Protein AF-A0A165CPN7-F1 (afdb_monomer)

pLDDT: mean 87.67, std 7.0, range [47.28, 93.75]

Foldseek 3Di:
DVVVCVVPVQDDLVNVQVVCCVPVVDHDDSVRSVVVCVVVVHDHDDDDDDD

Mean predicted aligned error: 4.19 Å

Radius of gyration: 11.25 Å; Cα contacts (8 Å, |Δi|>4): 29; chains: 1; bounding box: 20×32×26 Å

Sequence (51 aa):
LEACIERTPDILVEELRDELGRCCGTWTSHSTIIRTLQRLGWTRKKVRTAC

Nearest PDB structures (foldseek):
  1dvp-assembly1_A-2  TM=4.610E-01  e=5.911E+00  Drosophila melanogaster

Organism: NCBI:txid1314781

Secondary structure (DSSP, 8-state):
-HHHHHH-TT--HHHHHHHHHHHHS----HHHHHHHHHHTT----------

Solvent-accessible surface area (backbone atoms only — not comparable to full-atom values): 3348 Å² total; per-residue (Å²): 110,68,71,59,38,74,74,39,78,84,61,50,74,67,56,51,37,53,50,42,26,69,76,67,74,44,86,61,55,70,69,56,54,53,52,52,38,48,74,73,72,49,83,83,86,84,86,75,84,83,129

Structure (mmCIF, N/CA/C/O backbone):
data_AF-A0A165CPN7-F1
#
_entry.id   AF-A0A165CPN7-F1
#
loop_
_atom_site.group_PDB
_atom_site.id
_atom_site.type_symbol
_atom_site.label_atom_id
_atom_site.label_alt_id
_atom_site.label_comp_id
_atom_site.label_asym_id
_atom_site.label_entity_id
_atom_site.label_seq_id
_atom_site.pdbx_PDB_ins_code
_atom_site.Cartn_x
_atom_site.Cartn_y
_atom_site.Cartn_z
_atom_site.occupancy
_atom_site.B_iso_or_equiv
_atom_site.auth_seq_id
_atom_site.auth_comp_id
_atom_site.auth_asym_id
_atom_site.auth_atom_id
_atom_site.pdbx_PDB_m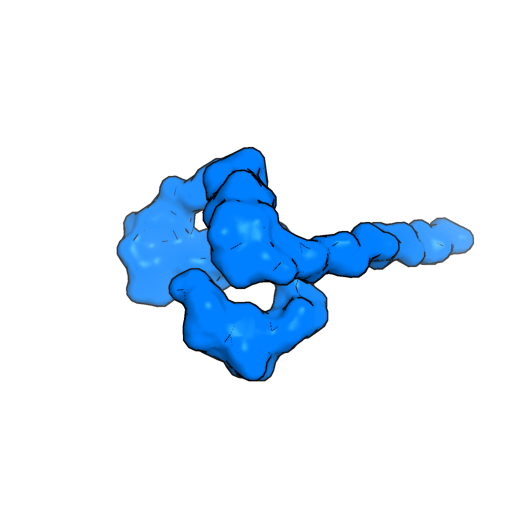odel_num
ATOM 1 N N . LEU A 1 1 ? -4.309 4.407 -6.879 1.00 80.81 1 LEU A N 1
ATOM 2 C CA . LEU A 1 1 ? -3.974 3.926 -5.519 1.00 80.81 1 LEU A CA 1
ATOM 3 C C . LEU A 1 1 ? -5.233 3.504 -4.777 1.00 80.81 1 LEU A C 1
ATOM 5 O O . LEU A 1 1 ? -5.387 2.311 -4.585 1.00 80.81 1 LEU A O 1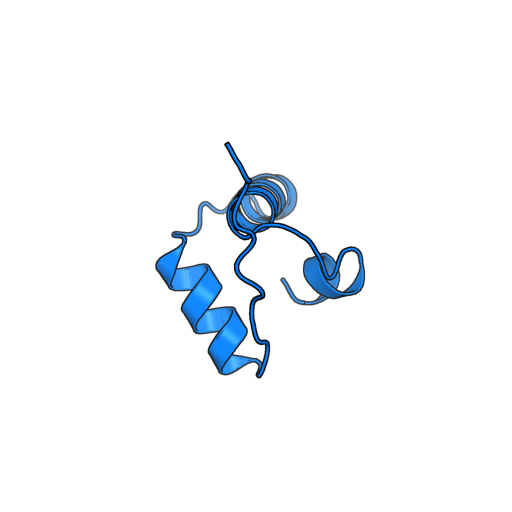
ATOM 9 N N . GLU A 1 2 ? -6.130 4.430 -4.424 1.00 85.75 2 GLU A N 1
ATOM 10 C CA . GLU A 1 2 ? -7.369 4.126 -3.676 1.00 85.75 2 GLU A CA 1
ATOM 11 C C . GLU A 1 2 ? -8.192 3.024 -4.349 1.00 85.75 2 GLU A C 1
ATOM 13 O O . GLU A 1 2 ? -8.432 1.994 -3.734 1.00 85.75 2 GLU A O 1
ATOM 18 N N . ALA A 1 3 ? -8.444 3.142 -5.657 1.00 86.31 3 ALA A N 1
ATOM 19 C CA . ALA A 1 3 ? -9.148 2.114 -6.428 1.00 86.31 3 ALA A CA 1
ATOM 20 C C . ALA A 1 3 ? -8.502 0.710 -6.370 1.00 86.31 3 ALA A C 1
ATOM 22 O O . ALA A 1 3 ? -9.206 -0.294 -6.442 1.00 86.31 3 ALA A O 1
ATOM 23 N N . CYS A 1 4 ? -7.172 0.603 -6.241 1.00 85.62 4 CYS A N 1
ATOM 24 C CA . CYS A 1 4 ? -6.496 -0.696 -6.112 1.00 85.62 4 CYS A CA 1
ATOM 25 C C . CYS A 1 4 ? -6.787 -1.337 -4.748 1.00 85.62 4 CYS A C 1
ATOM 27 O O . CYS A 1 4 ? -6.950 -2.549 -4.661 1.00 85.62 4 CYS A O 1
ATOM 29 N N . ILE A 1 5 ? -6.870 -0.515 -3.702 1.00 87.19 5 ILE A N 1
ATOM 30 C CA . ILE A 1 5 ? -7.101 -0.954 -2.324 1.00 87.19 5 ILE A CA 1
ATOM 31 C C . ILE A 1 5 ? -8.587 -1.244 -2.104 1.00 87.19 5 ILE A C 1
ATOM 33 O O . ILE A 1 5 ? -8.926 -2.241 -1.486 1.0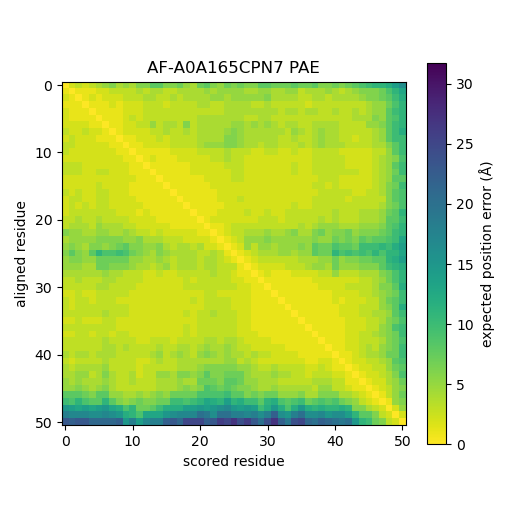0 87.19 5 ILE A O 1
ATOM 37 N N . GLU A 1 6 ? -9.485 -0.430 -2.659 1.00 88.62 6 GLU A N 1
ATOM 38 C CA . GLU A 1 6 ? -10.932 -0.682 -2.609 1.00 88.62 6 GLU A CA 1
ATOM 39 C C . GLU A 1 6 ? -11.309 -1.989 -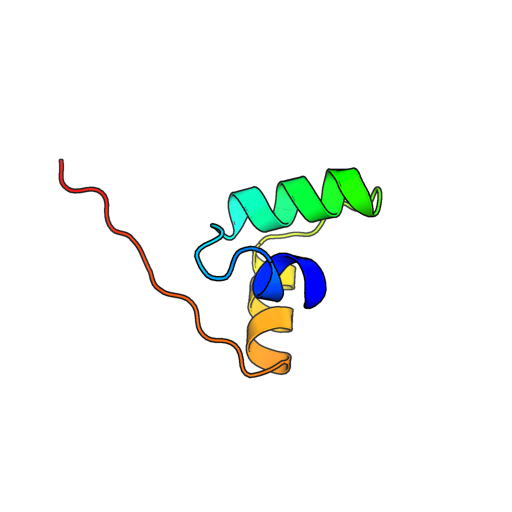3.314 1.00 88.62 6 GLU A C 1
ATOM 41 O O . GLU A 1 6 ? -12.177 -2.721 -2.845 1.00 88.62 6 GLU A O 1
ATOM 46 N N . ARG A 1 7 ? -10.628 -2.312 -4.421 1.00 89.50 7 ARG A N 1
ATOM 47 C CA . ARG A 1 7 ? -10.799 -3.591 -5.121 1.00 89.50 7 ARG A CA 1
ATOM 48 C C . ARG A 1 7 ? -10.255 -4.779 -4.329 1.00 89.50 7 ARG A C 1
ATOM 50 O O . ARG A 1 7 ? -10.865 -5.844 -4.362 1.00 89.50 7 ARG A O 1
ATOM 57 N N . THR A 1 8 ? -9.113 -4.604 -3.663 1.00 89.00 8 THR A N 1
ATOM 58 C CA . THR A 1 8 ? -8.420 -5.672 -2.933 1.00 89.00 8 THR A CA 1
ATOM 59 C C . THR A 1 8 ? -7.850 -5.125 -1.617 1.00 89.00 8 THR A C 1
ATOM 61 O O . THR A 1 8 ? -6.678 -4.750 -1.563 1.00 89.00 8 THR A O 1
ATOM 64 N N . PRO A 1 9 ? -8.646 -5.067 -0.535 1.00 87.88 9 PRO A N 1
ATOM 65 C CA . PRO A 1 9 ? -8.241 -4.402 0.709 1.00 87.88 9 PRO A CA 1
ATOM 66 C C . PRO A 1 9 ? -7.104 -5.118 1.451 1.00 87.88 9 PRO A C 1
ATOM 68 O O . PRO A 1 9 ? -6.342 -4.476 2.171 1.00 87.88 9 PRO A O 1
ATOM 71 N N . ASP A 1 10 ? -6.951 -6.427 1.239 1.00 88.75 10 ASP A N 1
ATOM 72 C CA . ASP A 1 10 ? -5.898 -7.250 1.847 1.00 88.75 10 ASP A CA 1
ATOM 73 C C . ASP A 1 10 ? -4.624 -7.349 0.987 1.00 88.75 10 ASP A C 1
ATOM 75 O O . ASP A 1 10 ? -3.753 -8.175 1.264 1.00 88.75 10 ASP A O 1
ATOM 79 N N . ILE A 1 11 ? -4.500 -6.522 -0.059 1.00 91.00 11 ILE A N 1
ATOM 80 C CA . ILE A 1 11 ? -3.328 -6.511 -0.941 1.00 91.00 11 ILE A CA 1
ATOM 81 C C . ILE A 1 11 ? -2.042 -6.225 -0.155 1.00 91.00 11 ILE A C 1
ATOM 83 O O . ILE A 1 11 ? -1.972 -5.306 0.672 1.00 91.00 11 ILE A O 1
ATOM 87 N N . LEU A 1 12 ? -0.984 -6.992 -0.425 1.00 91.75 12 LEU A N 1
ATOM 88 C CA . LEU A 1 12 ? 0.317 -6.731 0.178 1.00 91.75 12 LEU A CA 1
ATOM 89 C C . LEU A 1 12 ? 0.923 -5.451 -0.409 1.00 91.75 12 LEU A C 1
ATOM 91 O O . LEU A 1 12 ? 0.708 -5.097 -1.564 1.00 91.75 12 LEU A O 1
ATOM 95 N N . VAL A 1 13 ? 1.748 -4.752 0.375 1.00 90.50 13 VAL A N 1
ATOM 96 C CA . VAL A 1 13 ? 2.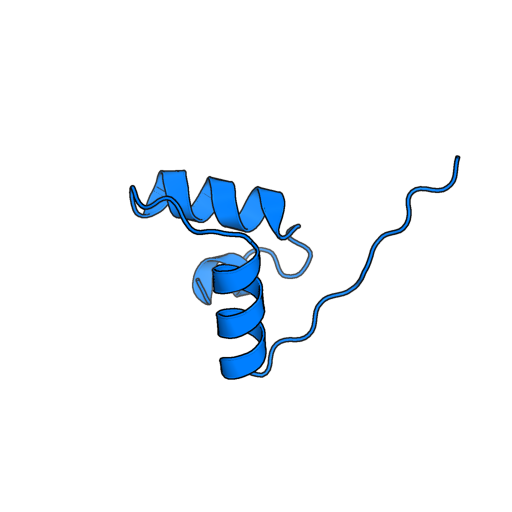408 -3.509 -0.081 1.00 90.50 13 VAL A CA 1
ATOM 97 C C . VAL A 1 13 ? 3.283 -3.748 -1.318 1.00 90.50 13 VAL A C 1
ATOM 99 O O . VAL A 1 13 ? 3.396 -2.870 -2.172 1.00 90.50 13 VAL A O 1
ATOM 102 N N . GLU A 1 14 ? 3.892 -4.928 -1.412 1.00 90.38 14 GLU A N 1
ATOM 103 C CA . GLU A 1 14 ? 4.711 -5.357 -2.550 1.00 90.38 14 GLU A CA 1
ATOM 104 C C . GLU A 1 14 ? 3.857 -5.561 -3.804 1.00 90.38 14 GLU A C 1
ATOM 106 O O . GLU A 1 14 ? 4.164 -5.005 -4.854 1.00 90.38 14 GLU A O 1
ATOM 111 N N . GLU A 1 15 ? 2.732 -6.260 -3.672 1.00 91.50 15 GLU A N 1
ATOM 112 C CA . GLU A 1 15 ? 1.780 -6.473 -4.765 1.00 91.50 15 GLU A CA 1
ATOM 113 C C . GLU A 1 15 ? 1.154 -5.154 -5.224 1.00 91.50 15 GLU A C 1
ATOM 115 O O . GLU A 1 15 ? 1.046 -4.893 -6.418 1.00 91.50 15 GLU A O 1
ATOM 120 N N . LEU A 1 16 ? 0.812 -4.271 -4.281 1.00 90.62 16 LEU A N 1
ATOM 121 C CA . LEU A 1 16 ? 0.291 -2.941 -4.575 1.00 90.62 16 LEU A CA 1
ATOM 122 C C . LEU A 1 16 ? 1.306 -2.100 -5.354 1.00 90.62 16 LEU A C 1
ATOM 124 O O . LEU A 1 16 ? 0.932 -1.381 -6.278 1.00 90.62 16 LEU A O 1
ATOM 128 N N . ARG A 1 17 ? 2.593 -2.183 -5.004 1.00 91.62 17 ARG A N 1
ATOM 129 C CA . ARG A 1 17 ? 3.661 -1.513 -5.753 1.00 91.62 17 ARG A CA 1
ATOM 130 C C . ARG A 1 17 ? 3.727 -2.027 -7.184 1.00 91.62 17 ARG A C 1
ATOM 132 O O . ARG A 1 17 ? 3.819 -1.224 -8.111 1.00 91.62 17 ARG A O 1
ATOM 139 N N . ASP A 1 18 ? 3.719 -3.341 -7.346 1.00 91.25 18 ASP A N 1
ATOM 140 C CA . ASP A 1 18 ? 3.869 -3.969 -8.650 1.00 91.25 18 ASP A CA 1
ATOM 141 C C . ASP A 1 18 ? 2.647 -3.671 -9.536 1.00 91.25 18 ASP A C 1
ATOM 143 O O . ASP A 1 18 ? 2.804 -3.354 -10.714 1.00 91.25 18 ASP A O 1
ATOM 147 N N . GLU A 1 19 ? 1.445 -3.645 -8.955 1.00 90.00 19 GLU A N 1
ATOM 148 C CA . GLU A 1 19 ? 0.210 -3.241 -9.630 1.00 90.00 19 GLU A CA 1
ATOM 149 C C . GLU A 1 19 ? 0.244 -1.768 -10.064 1.00 90.00 19 GLU A C 1
ATOM 151 O O . GLU A 1 19 ? -0.092 -1.448 -11.203 1.00 90.00 19 GLU A O 1
ATOM 156 N N . LEU A 1 20 ? 0.714 -0.860 -9.201 1.00 88.50 20 LEU A N 1
ATOM 157 C CA . LEU A 1 20 ? 0.907 0.5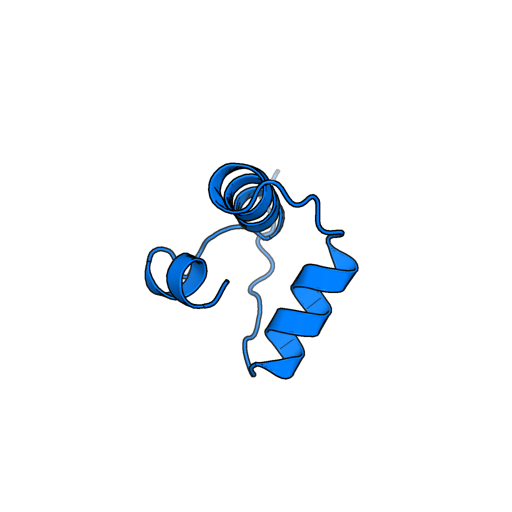51 -9.563 1.00 88.50 20 LEU A CA 1
ATOM 158 C C . LEU A 1 20 ? 1.947 0.715 -10.678 1.00 88.50 20 LEU A C 1
ATOM 160 O O . LEU A 1 20 ? 1.760 1.532 -11.580 1.00 88.50 20 LEU A O 1
ATOM 164 N N . GLY A 1 21 ? 3.017 -0.080 -10.649 1.00 90.88 21 GLY A N 1
ATOM 165 C CA . GLY A 1 21 ? 4.014 -0.123 -11.714 1.00 90.88 21 GLY A CA 1
ATOM 166 C C . GLY A 1 21 ? 3.415 -0.576 -13.047 1.00 90.88 21 GLY A C 1
ATOM 167 O O . GLY A 1 21 ? 3.676 0.051 -14.071 1.00 90.88 21 GLY A O 1
ATOM 168 N N . ARG A 1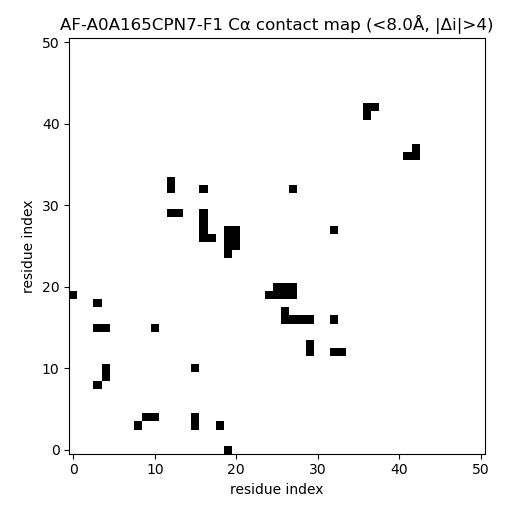 22 ? 2.568 -1.613 -13.036 1.00 89.00 22 ARG A N 1
ATOM 169 C CA . ARG A 1 22 ? 1.893 -2.142 -14.234 1.00 89.00 22 ARG A CA 1
ATOM 170 C C . ARG A 1 22 ? 0.836 -1.189 -14.787 1.00 89.00 22 ARG A C 1
ATOM 172 O O . ARG A 1 22 ? 0.827 -0.931 -15.984 1.00 89.00 22 ARG A O 1
ATOM 179 N N . CYS A 1 23 ? -0.036 -0.659 -13.932 1.00 86.44 23 CYS A N 1
ATOM 180 C CA . CYS A 1 23 ? -1.156 0.187 -14.346 1.00 86.44 23 CYS A CA 1
ATOM 181 C C . CYS A 1 23 ? -0.737 1.622 -14.689 1.00 86.44 23 CYS A C 1
ATOM 183 O O . CYS A 1 23 ? -1.291 2.222 -15.606 1.00 86.44 23 CYS A O 1
ATOM 185 N N . CYS A 1 24 ? 0.210 2.197 -13.943 1.00 85.06 24 CYS A N 1
ATOM 186 C CA . CYS A 1 24 ? 0.579 3.611 -14.062 1.00 85.06 24 CYS A CA 1
ATOM 187 C C . CYS A 1 24 ? 1.984 3.825 -14.644 1.00 85.06 24 CYS A C 1
ATOM 189 O O . CYS A 1 24 ? 2.440 4.966 -14.715 1.00 85.06 24 CYS A O 1
ATOM 191 N N . GLY A 1 25 ? 2.709 2.755 -14.997 1.00 87.38 25 GLY A N 1
ATOM 192 C CA . GLY A 1 25 ? 4.067 2.834 -15.550 1.00 87.38 25 GLY A CA 1
ATOM 193 C C . GLY A 1 25 ? 5.097 3.458 -14.603 1.00 87.38 25 GLY A C 1
ATOM 194 O O . GLY A 1 25 ? 6.170 3.861 -15.041 1.00 87.38 25 GLY A O 1
ATOM 195 N N . THR A 1 26 ? 4.771 3.589 -13.313 1.00 83.69 26 THR A N 1
ATOM 196 C CA . THR A 1 26 ? 5.571 4.354 -12.351 1.00 83.69 26 THR A CA 1
ATOM 197 C C . THR A 1 26 ? 6.061 3.454 -11.232 1.00 83.69 26 THR A C 1
ATOM 199 O O . THR A 1 26 ? 5.273 2.896 -10.467 1.00 83.69 26 THR A O 1
ATOM 202 N N . TRP A 1 27 ? 7.380 3.352 -11.087 1.00 85.88 27 TRP A N 1
ATOM 203 C CA . TRP A 1 27 ? 7.969 2.673 -9.942 1.00 85.88 27 TRP A CA 1
ATOM 204 C C . TRP A 1 27 ? 7.888 3.558 -8.695 1.00 85.88 27 TRP A C 1
ATOM 206 O O . TRP A 1 27 ? 8.304 4.715 -8.705 1.00 85.88 27 TRP A O 1
ATOM 216 N N . THR A 1 28 ? 7.361 3.001 -7.606 1.00 86.81 28 THR A N 1
ATOM 217 C CA . THR A 1 28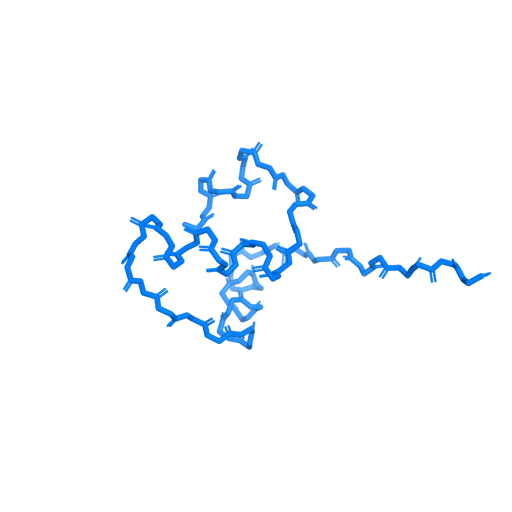 ? 7.181 3.713 -6.336 1.00 86.81 28 THR A CA 1
ATOM 218 C C . THR A 1 28 ? 7.861 2.943 -5.208 1.00 86.81 28 THR A C 1
ATOM 220 O O . THR A 1 28 ? 7.679 1.737 -5.067 1.00 86.81 28 THR A O 1
ATOM 223 N N . SER A 1 29 ? 8.633 3.629 -4.363 1.00 90.75 29 SER A N 1
ATOM 224 C CA . SER A 1 29 ? 9.266 2.979 -3.209 1.00 90.75 29 SER A CA 1
ATOM 225 C C . SER A 1 29 ? 8.228 2.517 -2.171 1.00 90.75 29 SER A C 1
ATOM 227 O O . SER A 1 29 ? 7.184 3.152 -2.001 1.00 90.75 29 SER A O 1
ATOM 229 N N . HIS A 1 30 ? 8.540 1.468 -1.397 1.00 90.75 30 HIS A N 1
ATOM 230 C CA . HIS A 1 30 ? 7.686 1.029 -0.279 1.00 90.75 30 HIS A CA 1
ATOM 231 C C . HIS A 1 30 ? 7.405 2.160 0.715 1.00 90.75 30 HIS A C 1
ATOM 233 O O . HIS A 1 30 ? 6.274 2.330 1.164 1.00 90.75 30 HIS A O 1
ATOM 239 N N . SER A 1 31 ? 8.42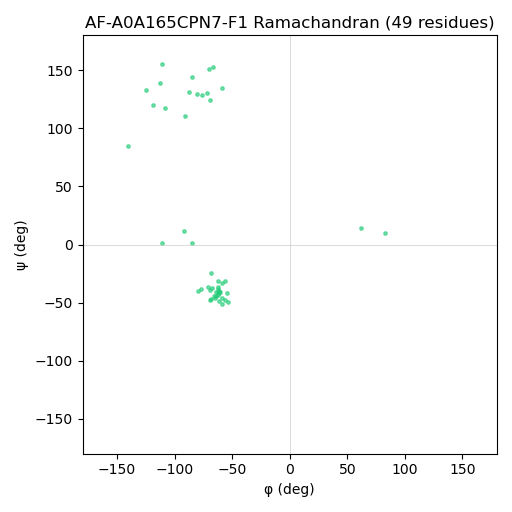1 2.964 1.029 1.00 92.50 31 SER A N 1
ATOM 240 C CA . SER A 1 31 ? 8.292 4.107 1.933 1.00 92.50 31 SER A CA 1
ATOM 241 C C . SER A 1 31 ? 7.294 5.138 1.411 1.00 92.50 31 SER A C 1
ATOM 243 O O . SER A 1 31 ? 6.499 5.665 2.187 1.00 92.50 31 SER A O 1
ATOM 245 N N . THR A 1 32 ? 7.301 5.408 0.102 1.00 92.31 32 THR A N 1
ATOM 246 C CA . THR A 1 32 ? 6.344 6.322 -0.532 1.00 92.31 32 THR A CA 1
ATOM 247 C C . THR A 1 32 ? 4.925 5.771 -0.440 1.00 92.31 32 THR A C 1
ATOM 249 O O . THR A 1 32 ? 4.033 6.501 -0.023 1.00 92.31 32 THR A O 1
ATOM 252 N N . ILE A 1 33 ? 4.716 4.486 -0.748 1.00 90.56 33 ILE A N 1
ATOM 253 C CA . ILE A 1 33 ? 3.392 3.852 -0.640 1.00 90.56 33 ILE A CA 1
ATOM 254 C C . ILE A 1 33 ? 2.877 3.957 0.796 1.00 90.56 33 ILE A C 1
ATOM 256 O O . ILE A 1 33 ? 1.788 4.475 1.012 1.00 90.56 33 ILE A O 1
ATOM 260 N N . ILE A 1 34 ? 3.680 3.556 1.785 1.00 91.50 34 ILE A N 1
ATOM 261 C CA . ILE A 1 34 ? 3.284 3.579 3.200 1.00 91.50 34 ILE A CA 1
ATOM 262 C C . ILE A 1 34 ? 2.910 4.994 3.656 1.00 91.50 34 ILE A C 1
ATOM 264 O O . ILE A 1 34 ? 1.870 5.170 4.288 1.00 91.50 34 ILE A O 1
ATOM 268 N N . ARG A 1 35 ? 3.719 6.008 3.321 1.00 92.56 35 ARG A N 1
ATOM 269 C CA . ARG A 1 35 ? 3.417 7.406 3.674 1.00 92.56 35 ARG A CA 1
ATOM 270 C C . ARG A 1 35 ? 2.120 7.883 3.031 1.00 92.56 35 ARG A C 1
ATOM 272 O O . ARG A 1 35 ? 1.335 8.561 3.688 1.00 92.56 35 ARG A O 1
ATOM 279 N N . THR A 1 36 ? 1.880 7.526 1.771 1.00 91.69 36 THR A N 1
ATOM 280 C CA . THR A 1 36 ? 0.641 7.891 1.077 1.00 91.69 36 THR A CA 1
ATOM 281 C C . THR A 1 36 ? -0.570 7.215 1.715 1.00 91.69 36 THR A C 1
ATOM 283 O O . THR A 1 36 ? -1.553 7.897 1.982 1.00 91.69 36 THR A O 1
ATOM 286 N N . LEU A 1 37 ? -0.486 5.920 2.042 1.00 91.06 37 LEU A N 1
ATOM 287 C CA . LEU A 1 37 ? -1.551 5.198 2.749 1.00 91.06 37 LEU A CA 1
ATOM 288 C C . LEU A 1 37 ? -1.898 5.871 4.083 1.00 91.06 37 LEU A C 1
ATOM 290 O O . LEU A 1 37 ? -3.062 6.153 4.347 1.00 91.06 37 LEU A O 1
ATOM 294 N N . GLN A 1 38 ? -0.881 6.202 4.884 1.00 91.50 38 GLN A N 1
ATOM 295 C CA . GLN A 1 38 ? -1.065 6.901 6.158 1.00 91.50 38 GLN A CA 1
ATOM 296 C C . GLN A 1 38 ? -1.702 8.282 5.972 1.00 91.50 38 GLN A C 1
ATOM 298 O O . GLN A 1 38 ? -2.599 8.645 6.728 1.00 91.50 38 GLN A O 1
ATOM 303 N N . ARG A 1 39 ? -1.277 9.044 4.954 1.00 93.75 39 ARG A N 1
ATOM 304 C CA . ARG A 1 39 ? -1.851 10.363 4.641 1.00 93.75 39 ARG A CA 1
ATOM 305 C C . ARG A 1 39 ? -3.329 10.278 4.264 1.00 93.75 39 ARG A C 1
ATOM 307 O O . ARG A 1 39 ? -4.073 11.211 4.537 1.00 93.75 39 ARG A O 1
ATOM 314 N N . LEU A 1 40 ? -3.736 9.174 3.646 1.00 90.50 40 LEU A N 1
ATOM 315 C CA . LEU A 1 40 ? -5.121 8.893 3.276 1.00 90.50 40 LEU A CA 1
ATOM 316 C C . LEU A 1 40 ? -5.936 8.265 4.427 1.00 90.50 40 LEU A C 1
ATOM 318 O O . LEU A 1 40 ? -7.100 7.940 4.233 1.00 90.50 40 LEU A O 1
ATOM 322 N N . GLY A 1 41 ? -5.348 8.072 5.615 1.00 92.75 41 GLY A N 1
ATOM 323 C CA . GLY A 1 41 ? -6.030 7.496 6.781 1.00 92.75 41 GLY A CA 1
ATOM 324 C C . GLY A 1 41 ? -6.091 5.965 6.808 1.00 92.75 41 GLY A C 1
ATOM 325 O O . GLY A 1 41 ? -6.769 5.393 7.660 1.00 92.75 41 GLY A O 1
ATOM 326 N N . TRP A 1 42 ? -5.372 5.283 5.915 1.00 89.75 42 TRP A N 1
ATOM 327 C CA . TRP A 1 42 ? -5.365 3.823 5.843 1.00 89.75 42 TRP A CA 1
ATOM 328 C C . TRP A 1 42 ? -4.345 3.234 6.814 1.00 89.75 42 TRP A C 1
ATOM 330 O O . TRP A 1 42 ? -3.246 3.762 7.015 1.00 89.75 42 TRP A O 1
ATOM 340 N N . THR A 1 43 ? -4.691 2.085 7.388 1.00 87.94 43 THR A N 1
ATOM 341 C CA . THR A 1 43 ? -3.790 1.300 8.237 1.00 87.94 43 THR A CA 1
ATOM 342 C C . THR A 1 43 ? -3.412 0.006 7.529 1.00 87.94 43 THR A C 1
ATOM 344 O O . THR A 1 43 ? -4.123 -0.461 6.644 1.00 87.94 43 THR A O 1
ATOM 347 N N . ARG A 1 44 ? -2.263 -0.573 7.892 1.00 87.69 44 ARG A N 1
ATOM 348 C CA . ARG A 1 44 ? -1.806 -1.852 7.334 1.00 87.69 44 ARG A CA 1
ATOM 349 C C . ARG A 1 44 ? -1.812 -2.935 8.400 1.00 87.69 44 ARG A C 1
ATOM 351 O O . ARG A 1 44 ? -1.336 -2.712 9.516 1.00 87.69 44 ARG A O 1
ATOM 358 N N . LYS A 1 45 ? -2.242 -4.135 8.025 1.00 88.56 45 LYS A N 1
ATOM 359 C CA . LYS A 1 45 ? -2.054 -5.341 8.831 1.00 88.56 45 LYS A CA 1
ATOM 360 C C . LYS A 1 45 ? -0.703 -5.967 8.493 1.00 88.56 45 LYS A C 1
ATOM 362 O O . LYS A 1 45 ? -0.368 -6.142 7.326 1.00 88.56 45 LYS A O 1
ATOM 367 N N . LYS A 1 46 ? 0.096 -6.306 9.508 1.00 87.25 46 LYS A N 1
ATOM 368 C CA . LYS A 1 46 ? 1.352 -7.042 9.306 1.00 87.25 46 LYS A CA 1
ATOM 369 C C . LYS A 1 46 ? 1.068 -8.538 9.395 1.00 87.25 46 LYS A C 1
ATOM 371 O O . LYS A 1 46 ? 0.770 -9.038 10.477 1.00 87.25 46 LYS A O 1
ATOM 376 N N . VAL A 1 47 ? 1.172 -9.238 8.272 1.00 85.69 47 VAL A N 1
ATOM 377 C CA . VAL A 1 47 ? 1.082 -10.701 8.235 1.00 85.69 47 VAL A CA 1
ATOM 378 C C . VAL A 1 47 ? 2.441 -11.275 8.637 1.00 85.69 47 VAL A C 1
ATOM 380 O O . VAL A 1 47 ? 3.479 -10.843 8.137 1.00 85.69 47 VAL A O 1
ATOM 383 N N . ARG A 1 48 ? 2.446 -12.206 9.592 1.00 85.69 48 ARG A N 1
ATOM 384 C CA . ARG A 1 48 ? 3.617 -13.021 9.926 1.00 85.69 48 ARG A CA 1
ATOM 385 C C . ARG A 1 48 ? 3.327 -14.424 9.425 1.00 85.69 48 ARG A C 1
ATOM 387 O O . ARG A 1 48 ? 2.372 -15.034 9.896 1.00 85.69 48 ARG A O 1
ATOM 394 N N . THR A 1 49 ? 4.122 -14.924 8.493 1.00 78.50 49 THR A N 1
ATOM 395 C CA . THR A 1 49 ? 4.074 -16.339 8.125 1.00 78.50 49 THR A CA 1
ATOM 396 C C . THR A 1 49 ? 4.628 -17.136 9.306 1.00 78.50 49 THR A C 1
ATOM 398 O O . THR A 1 49 ? 5.710 -16.817 9.802 1.00 78.50 49 THR A O 1
ATOM 401 N N . ALA A 1 50 ? 3.859 -18.094 9.822 1.00 69.19 50 ALA A N 1
ATOM 402 C CA . ALA A 1 50 ? 4.375 -19.051 10.795 1.00 69.19 50 ALA A CA 1
ATOM 403 C C . ALA A 1 50 ? 5.321 -20.012 10.058 1.00 69.19 50 ALA A C 1
ATOM 405 O O . ALA A 1 50 ? 4.965 -20.488 8.979 1.00 69.19 50 ALA A O 1
ATOM 406 N N . CYS A 1 51 ? 6.523 -20.211 10.603 1.00 47.28 51 CYS A N 1
ATOM 407 C CA . CYS A 1 51 ? 7.456 -21.240 10.145 1.00 47.28 51 CYS A CA 1
ATOM 408 C C . CYS A 1 51 ? 7.019 -22.618 10.640 1.00 47.28 51 CYS A C 1
ATOM 410 O O . CYS A 1 51 ? 6.484 -22.676 11.772 1.00 47.28 51 CYS A O 1
#